Protein AF-M3XI77-F1 (afdb_monomer_lite)

Structure (mmCIF, N/CA/C/O backbone):
data_AF-M3XI77-F1
#
_entry.id   AF-M3XI77-F1
#
loop_
_atom_site.group_PDB
_atom_site.id
_atom_site.type_symbol
_atom_site.label_atom_id
_atom_site.label_alt_id
_atom_site.label_comp_id
_atom_site.label_asym_id
_atom_site.label_entity_id
_atom_site.label_seq_id
_atom_site.pdbx_PDB_ins_code
_atom_site.Cartn_x
_atom_site.Cartn_y
_atom_site.Cartn_z
_atom_site.occupancy
_atom_site.B_iso_or_equiv
_atom_site.auth_seq_id
_atom_site.auth_comp_id
_atom_site.auth_asym_id
_atom_site.auth_atom_id
_atom_site.pdbx_PDB_model_num
ATOM 1 N N . MET A 1 1 ? -46.066 -9.015 1.712 1.00 41.28 1 MET A N 1
ATOM 2 C CA . MET A 1 1 ? -44.706 -8.797 1.182 1.00 41.28 1 MET A CA 1
ATOM 3 C C . MET A 1 1 ? -43.825 -9.893 1.751 1.00 41.28 1 MET A C 1
ATOM 5 O O . MET A 1 1 ? -43.452 -9.811 2.909 1.00 41.28 1 MET A O 1
ATOM 9 N N . THR A 1 2 ? -43.613 -10.977 1.006 1.00 50.38 2 THR A N 1
ATOM 10 C CA . THR A 1 2 ? -42.720 -12.069 1.417 1.00 50.38 2 THR A CA 1
ATOM 11 C C . THR A 1 2 ? -41.309 -11.687 0.997 1.00 50.38 2 THR A C 1
ATOM 13 O O . THR A 1 2 ? -40.932 -11.864 -0.160 1.00 50.38 2 THR A O 1
ATOM 16 N N . THR A 1 3 ? -40.570 -11.059 1.907 1.00 63.22 3 THR A N 1
ATOM 17 C CA . THR A 1 3 ? -39.151 -10.760 1.719 1.00 63.22 3 THR A CA 1
ATOM 18 C C . THR A 1 3 ? -38.401 -12.083 1.648 1.00 63.22 3 THR A C 1
ATOM 20 O O . THR A 1 3 ? -38.428 -12.870 2.591 1.00 63.22 3 THR A O 1
ATOM 23 N N . HIS A 1 4 ? -37.810 -12.367 0.491 1.00 68.75 4 HIS A N 1
ATOM 24 C CA . HIS A 1 4 ? -37.021 -13.568 0.263 1.00 68.75 4 HIS A CA 1
ATOM 25 C C . HIS A 1 4 ? -35.747 -13.471 1.112 1.00 68.75 4 HIS A C 1
ATOM 27 O O . HIS A 1 4 ? -34.824 -12.749 0.748 1.00 68.75 4 HIS A O 1
ATOM 33 N N . VAL A 1 5 ? -35.727 -14.141 2.264 1.00 76.69 5 VAL A N 1
ATOM 34 C CA . VAL A 1 5 ? -34.540 -14.212 3.125 1.00 76.69 5 VAL A CA 1
ATOM 35 C C . VAL A 1 5 ? -33.517 -15.104 2.428 1.00 76.69 5 VAL A C 1
ATOM 37 O O . VAL A 1 5 ? -33.839 -16.221 2.015 1.00 76.69 5 VAL A O 1
ATOM 40 N N . THR A 1 6 ? -32.311 -14.584 2.212 1.00 87.69 6 THR A N 1
ATOM 41 C CA . THR A 1 6 ? -31.211 -15.351 1.621 1.00 87.69 6 THR A CA 1
ATOM 42 C C . THR A 1 6 ? -30.589 -16.254 2.682 1.00 87.69 6 THR A C 1
ATOM 44 O O . THR A 1 6 ? -30.674 -15.982 3.878 1.00 87.69 6 THR A O 1
ATOM 47 N N . LEU A 1 7 ? -29.961 -17.350 2.251 1.00 89.50 7 LEU A N 1
ATOM 48 C CA . LEU A 1 7 ? -29.269 -18.254 3.172 1.00 89.50 7 LEU A CA 1
ATOM 49 C C . LEU A 1 7 ? -28.178 -17.516 3.967 1.00 89.50 7 LEU A C 1
ATOM 51 O O . LEU A 1 7 ? -28.065 -17.728 5.167 1.00 89.50 7 LEU A O 1
ATOM 55 N N . GLU A 1 8 ? -27.450 -16.606 3.316 1.00 90.25 8 GLU A N 1
ATOM 56 C CA . GLU A 1 8 ? -26.428 -15.761 3.947 1.00 90.25 8 GLU A CA 1
ATOM 57 C C . GLU A 1 8 ? -26.987 -14.908 5.092 1.00 90.25 8 GLU A C 1
ATOM 59 O O . GLU A 1 8 ? -26.372 -14.810 6.146 1.00 90.25 8 GLU A O 1
ATOM 64 N N . ASP A 1 9 ? -28.175 -14.326 4.906 1.00 91.00 9 ASP A N 1
ATOM 65 C CA . ASP A 1 9 ? -28.831 -13.485 5.915 1.00 91.00 9 ASP A CA 1
ATOM 66 C C . ASP A 1 9 ? -29.301 -14.328 7.112 1.00 91.00 9 ASP A C 1
ATOM 68 O O . ASP A 1 9 ? -29.172 -13.939 8.271 1.00 91.00 9 ASP A O 1
ATOM 72 N N . ALA A 1 10 ? -29.779 -15.549 6.850 1.00 90.75 10 ALA A N 1
ATOM 73 C CA . ALA A 1 10 ? -30.128 -16.493 7.907 1.00 90.75 10 ALA A CA 1
ATOM 74 C C . ALA A 1 10 ? -28.901 -16.965 8.708 1.00 90.75 10 ALA A C 1
ATOM 76 O O . ALA A 1 10 ? -28.998 -17.087 9.927 1.00 90.75 10 ALA A O 1
ATOM 77 N N . LEU A 1 11 ? -27.764 -17.209 8.049 1.00 92.44 11 LEU A N 1
ATOM 78 C CA . LEU A 1 11 ? -26.513 -17.602 8.707 1.00 92.44 11 LEU A CA 1
ATOM 79 C C . LEU A 1 11 ? -25.908 -16.440 9.506 1.00 92.44 11 LEU A C 1
ATOM 81 O O . LEU A 1 11 ? -25.598 -16.619 10.678 1.00 92.44 11 LEU A O 1
ATOM 85 N N . SER A 1 12 ? -25.872 -15.231 8.938 1.00 90.44 12 SER A N 1
ATOM 86 C CA . SER A 1 12 ? -25.379 -14.033 9.632 1.00 90.44 12 SER A CA 1
ATOM 87 C C . SER A 1 12 ? -26.169 -13.725 10.908 1.00 90.44 12 SER A C 1
ATOM 89 O O . SER A 1 12 ? -25.588 -13.307 11.908 1.00 90.44 12 SER A O 1
ATOM 91 N N . ASN A 1 13 ? -27.483 -13.971 10.909 1.00 89.31 13 ASN A N 1
ATOM 92 C CA . ASN A 1 13 ? -28.307 -13.825 12.109 1.00 89.31 13 ASN A CA 1
ATOM 93 C C . ASN A 1 13 ? -27.957 -14.843 13.207 1.00 89.31 13 ASN A C 1
ATOM 95 O O . ASN A 1 13 ? -28.144 -14.544 14.383 1.00 89.31 13 ASN A O 1
ATOM 99 N N . VAL A 1 14 ? -27.479 -16.037 12.845 1.00 91.31 14 VAL A N 1
ATOM 100 C CA . VAL A 1 14 ? -27.014 -17.046 13.809 1.00 91.31 14 VAL A CA 1
ATOM 101 C C . VAL A 1 14 ? -25.647 -16.659 14.366 1.00 91.31 14 VAL A C 1
ATOM 103 O O . VAL A 1 14 ? -25.467 -16.721 15.580 1.00 91.31 14 VAL A O 1
ATOM 106 N N . ASP A 1 15 ? -24.735 -16.183 13.518 1.00 89.56 15 ASP A N 1
ATOM 107 C CA . ASP A 1 15 ? -23.406 -15.722 13.940 1.00 89.56 15 ASP A CA 1
ATOM 108 C C . ASP A 1 15 ? -23.511 -14.553 14.938 1.00 89.56 15 ASP A C 1
ATOM 110 O O . ASP A 1 15 ? -22.811 -14.507 15.948 1.00 89.56 15 ASP A O 1
ATOM 114 N N . LEU A 1 16 ? -24.479 -13.652 14.736 1.00 88.88 16 LEU A N 1
ATOM 115 C CA . LEU A 1 16 ? -24.741 -12.536 15.651 1.00 88.88 16 LEU A CA 1
ATOM 116 C C . LEU A 1 16 ? -25.151 -12.992 17.066 1.00 88.88 16 LEU A C 1
ATOM 118 O O . LEU A 1 16 ? -24.924 -12.278 18.042 1.00 88.88 16 LEU A O 1
ATOM 122 N N . LEU A 1 17 ? -25.770 -14.171 17.193 1.00 88.25 17 LEU A N 1
ATOM 123 C CA . LEU A 1 17 ? -26.147 -14.733 18.493 1.00 88.25 17 LEU A CA 1
ATOM 124 C C . LEU A 1 17 ? -24.949 -15.340 19.233 1.00 88.25 17 LEU A C 1
ATOM 126 O O . LEU A 1 17 ? -24.986 -15.404 20.461 1.00 88.25 17 LEU A O 1
ATOM 130 N N . GLU A 1 18 ? -23.903 -15.765 18.520 1.00 85.75 18 GLU A N 1
ATOM 131 C CA . GLU A 1 18 ? -22.652 -16.247 19.121 1.00 85.75 18 GLU A CA 1
ATOM 132 C C . GLU A 1 18 ? -21.848 -15.099 19.748 1.00 85.75 18 GLU A C 1
ATOM 134 O O . GLU A 1 18 ? -21.254 -15.262 20.812 1.00 85.75 18 GLU A O 1
ATOM 139 N N . GLU A 1 19 ? -21.889 -13.912 19.140 1.00 82.81 19 GLU A N 1
ATOM 140 C CA . GLU A 1 19 ? -21.203 -12.717 19.644 1.00 82.81 19 GLU A CA 1
ATOM 141 C C . GLU A 1 19 ? -21.915 -12.047 20.831 1.00 82.81 19 GLU A C 1
ATOM 143 O O . GLU A 1 19 ? -21.385 -11.097 21.418 1.00 82.81 19 GLU A O 1
ATOM 148 N N . LEU A 1 20 ? -23.114 -12.510 21.207 1.00 82.88 20 LEU A N 1
ATOM 149 C CA . LEU A 1 20 ? -23.884 -11.880 22.270 1.00 82.88 20 LEU A CA 1
ATOM 150 C C . LEU A 1 20 ? -23.214 -12.134 23.634 1.00 82.88 20 LEU A C 1
ATOM 152 O O . LEU A 1 20 ? -23.143 -13.284 24.079 1.00 82.88 20 LEU A O 1
ATOM 156 N N . PRO A 1 21 ? -22.770 -11.086 24.355 1.00 77.94 21 PRO A N 1
ATOM 157 C CA . PRO A 1 21 ? -22.182 -11.264 25.673 1.00 77.94 21 PRO A CA 1
ATOM 158 C C . PRO A 1 21 ? -23.252 -11.793 26.631 1.00 77.94 21 PRO A C 1
ATOM 160 O O . PRO A 1 21 ? -24.209 -11.094 26.974 1.00 77.94 21 PRO A O 1
ATOM 163 N N . LEU A 1 22 ? -23.102 -13.047 27.055 1.00 79.94 22 LEU A N 1
ATOM 164 C CA . LEU A 1 22 ? -23.981 -13.638 28.055 1.00 79.94 22 LEU A CA 1
ATOM 165 C C . LEU A 1 22 ? -23.648 -13.048 29.433 1.00 79.94 22 LEU A C 1
ATOM 167 O O . LEU A 1 22 ? -22.467 -12.953 29.779 1.00 79.94 22 LEU A O 1
ATOM 171 N N . PRO A 1 23 ? -24.657 -12.677 30.241 1.00 74.44 23 PRO A N 1
ATOM 172 C CA . PRO A 1 23 ? -24.421 -12.307 31.627 1.00 74.44 23 PRO A CA 1
ATOM 173 C C . PRO A 1 23 ? -23.835 -13.520 32.352 1.00 74.44 23 PRO A C 1
ATOM 175 O O . PRO A 1 23 ? -24.442 -14.595 32.375 1.00 74.44 23 PRO A O 1
ATOM 178 N N . ASP A 1 24 ? -22.634 -13.368 32.904 1.00 71.69 24 ASP A N 1
ATOM 179 C CA . ASP A 1 24 ? -22.050 -14.416 33.724 1.00 71.69 24 ASP A CA 1
ATOM 180 C C . ASP A 1 24 ? -22.824 -14.556 35.046 1.00 71.69 24 ASP A C 1
ATOM 182 O O . ASP A 1 24 ? -23.554 -13.666 35.484 1.00 71.69 24 ASP A O 1
ATO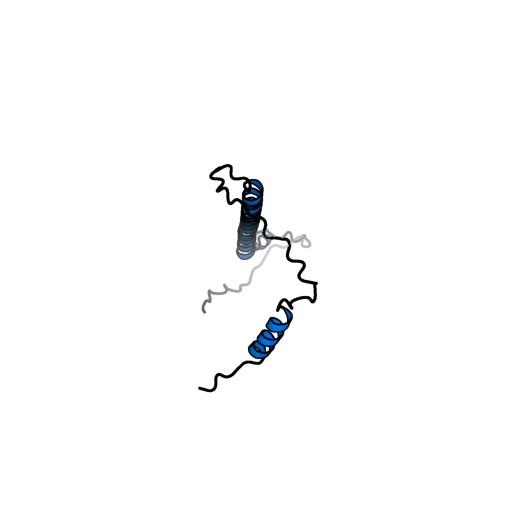M 186 N N . GLN A 1 25 ? -22.712 -15.721 35.683 1.00 68.00 25 GLN A N 1
ATOM 187 C CA . GLN A 1 25 ? -23.274 -15.936 37.017 1.00 68.00 25 GLN A CA 1
ATOM 188 C C . GLN A 1 25 ? -22.324 -15.429 38.111 1.00 68.00 25 GLN A C 1
ATOM 190 O O . GLN A 1 25 ? -22.256 -16.034 39.186 1.00 68.00 25 GLN A O 1
ATOM 195 N N . GLN A 1 26 ? -21.544 -14.367 37.863 1.00 69.88 26 GLN A N 1
ATOM 196 C CA . GLN A 1 26 ? -20.753 -13.794 38.942 1.00 69.88 26 GLN A CA 1
ATOM 197 C C . GLN A 1 26 ? -21.705 -13.249 40.011 1.00 69.88 26 GLN A C 1
ATOM 199 O O . GLN A 1 26 ? -22.701 -12.595 39.695 1.00 69.88 26 GLN A O 1
ATOM 204 N N . PRO A 1 27 ? -21.436 -13.518 41.298 1.00 67.19 27 PRO A N 1
ATOM 205 C CA . PRO A 1 27 ? -22.162 -12.868 42.370 1.00 67.19 27 PRO A CA 1
ATOM 206 C C . PRO A 1 27 ? -22.032 -11.356 42.183 1.00 67.19 27 PRO A C 1
ATOM 208 O O . PRO A 1 27 ? -20.916 -10.835 42.171 1.00 67.19 27 PRO A O 1
ATOM 211 N N . CYS A 1 28 ? -23.158 -10.655 42.045 1.00 62.41 28 CYS A N 1
ATOM 212 C CA . CYS A 1 28 ? -23.194 -9.198 42.037 1.00 62.41 28 CYS A CA 1
ATOM 213 C C . CYS A 1 28 ? -22.768 -8.684 43.423 1.00 62.41 28 CYS A C 1
ATOM 215 O O . CYS A 1 28 ? -23.606 -8.388 44.273 1.00 62.41 28 CYS A O 1
ATOM 217 N N . ILE A 1 29 ? -21.464 -8.625 43.694 1.00 70.06 29 ILE A N 1
ATOM 218 C CA . ILE A 1 29 ? -20.917 -7.911 44.846 1.00 70.06 29 ILE A CA 1
ATOM 219 C C . ILE A 1 29 ? -20.933 -6.438 44.446 1.00 70.06 29 ILE A C 1
ATOM 221 O O . ILE A 1 29 ? -19.930 -5.903 43.981 1.00 70.06 29 ILE A O 1
ATOM 225 N N . GLU A 1 30 ? -22.095 -5.792 44.546 1.00 68.62 30 GLU A N 1
ATOM 226 C CA . GLU A 1 30 ? -22.151 -4.340 44.411 1.00 68.62 30 GLU A CA 1
ATOM 227 C C . GLU A 1 30 ? -21.375 -3.720 45.586 1.00 68.62 30 GLU A C 1
ATOM 229 O O . GLU A 1 30 ? -21.731 -3.945 46.750 1.00 68.62 30 GLU A O 1
ATOM 234 N N . PRO A 1 31 ? -20.291 -2.964 45.331 1.00 67.44 31 PRO A N 1
ATOM 235 C CA . PRO A 1 31 ? -19.666 -2.171 46.374 1.00 67.44 31 PRO A CA 1
ATOM 236 C C . PRO A 1 31 ? -20.660 -1.099 46.853 1.00 67.44 31 PRO A C 1
ATOM 238 O O . PRO A 1 31 ? -21.493 -0.636 46.069 1.00 67.44 31 PRO A O 1
ATOM 241 N N . PRO A 1 32 ? -20.587 -0.664 48.124 1.00 75.69 32 PRO A N 1
ATOM 242 C CA . PRO A 1 32 ? -21.382 0.467 48.587 1.00 75.69 32 PRO A CA 1
ATOM 243 C C . PRO A 1 32 ? -21.160 1.676 47.664 1.00 75.69 32 PRO A C 1
ATOM 245 O O . PRO A 1 32 ? -20.031 1.877 47.204 1.00 75.69 32 PRO A O 1
ATOM 248 N N . PRO A 1 33 ? -22.207 2.475 47.386 1.00 70.25 33 PRO A N 1
ATOM 249 C CA . PRO A 1 33 ? -22.133 3.568 46.426 1.00 70.25 33 PRO A CA 1
ATOM 250 C C . PRO A 1 33 ? -21.036 4.546 46.846 1.00 70.25 33 PRO A C 1
ATOM 252 O O . PRO A 1 33 ? -21.167 5.274 47.832 1.00 70.25 33 PRO A O 1
ATOM 255 N N . SER A 1 34 ? -19.929 4.542 46.109 1.00 73.56 34 SER A N 1
ATOM 256 C CA . SER A 1 34 ? -18.863 5.517 46.259 1.00 73.56 34 SER A CA 1
ATOM 257 C C . SER A 1 34 ? -19.214 6.737 45.415 1.00 73.56 34 SER A C 1
ATOM 259 O O . SER A 1 34 ? -19.591 6.637 44.246 1.00 73.56 34 SER A O 1
ATOM 261 N N . SER A 1 35 ? -19.141 7.923 46.014 1.00 78.94 35 SER A N 1
ATOM 262 C CA . SER A 1 35 ? -19.350 9.162 45.274 1.00 78.94 35 SER A CA 1
ATOM 263 C C . SER A 1 35 ? -18.180 9.371 44.313 1.00 78.94 35 SER A C 1
ATOM 265 O O . SER A 1 35 ? -17.071 9.695 44.742 1.00 78.94 35 SER A O 1
ATOM 267 N N . ILE A 1 36 ? -18.423 9.204 43.016 1.00 76.69 36 ILE A N 1
ATOM 268 C CA . ILE A 1 36 ? -17.470 9.587 41.975 1.00 76.69 36 ILE A CA 1
ATOM 269 C C . ILE A 1 36 ? -17.531 11.111 41.859 1.00 76.69 36 ILE A C 1
ATOM 271 O O . ILE A 1 36 ? -18.512 11.673 41.374 1.00 76.69 36 ILE A O 1
ATOM 275 N N . MET A 1 37 ? -16.497 11.799 42.344 1.00 80.50 37 MET A N 1
ATOM 276 C CA . MET A 1 37 ? -16.356 13.231 42.099 1.00 80.50 37 MET A CA 1
ATOM 277 C C . MET A 1 37 ? -15.922 13.435 40.648 1.00 80.50 37 MET A C 1
ATOM 279 O O . MET A 1 37 ? -14.796 13.113 40.280 1.00 80.50 37 MET A O 1
ATOM 283 N N . TYR A 1 38 ? -16.823 13.960 39.820 1.00 67.00 38 TYR A N 1
ATOM 284 C CA . TYR A 1 38 ? -16.514 14.301 38.437 1.00 67.00 38 TYR A CA 1
ATOM 285 C C . TYR A 1 38 ? -15.836 15.672 38.403 1.00 67.00 38 TYR A C 1
ATOM 287 O O . TYR A 1 38 ? -16.495 16.711 38.381 1.00 67.00 38 TYR A O 1
ATOM 295 N N . GLN A 1 39 ? -14.506 15.690 38.449 1.00 79.38 39 GLN A N 1
ATOM 296 C CA . GLN A 1 39 ? -13.751 16.907 38.183 1.00 79.38 39 GLN A CA 1
ATOM 297 C C . GLN A 1 39 ? -13.472 16.975 36.684 1.00 79.38 39 GLN A C 1
ATOM 299 O O . GLN A 1 39 ? -12.678 16.201 36.157 1.00 79.38 39 GLN A O 1
ATOM 304 N N . ALA A 1 40 ? -14.138 17.902 35.993 1.00 70.62 40 ALA A N 1
ATOM 305 C CA . ALA A 1 40 ? -13.805 18.205 34.610 1.00 70.62 40 ALA A CA 1
ATOM 306 C C . ALA A 1 40 ? -12.378 18.769 34.566 1.00 70.62 40 ALA A C 1
ATOM 308 O O . ALA A 1 40 ? -12.121 19.877 35.044 1.00 70.62 40 ALA A O 1
ATOM 309 N N . ASN A 1 41 ? -11.447 17.978 34.035 1.00 66.88 41 ASN A N 1
ATOM 310 C CA . ASN A 1 41 ? -10.109 18.447 33.733 1.00 66.88 41 ASN A CA 1
ATOM 311 C C . ASN A 1 41 ? -10.161 19.181 32.385 1.00 66.88 41 ASN A C 1
ATOM 313 O O . ASN A 1 41 ? -10.347 18.559 31.344 1.00 66.88 41 ASN A O 1
ATOM 317 N N . PHE A 1 42 ? -10.058 20.511 32.418 1.00 72.94 42 PHE A N 1
ATOM 318 C CA . PHE A 1 42 ? -9.952 21.353 31.220 1.00 72.94 42 PHE A CA 1
ATOM 319 C C . PHE A 1 42 ? -8.502 21.530 30.761 1.00 72.94 42 PHE A C 1
ATOM 321 O O . PHE A 1 42 ? -8.219 22.409 29.946 1.00 72.94 42 PHE A O 1
ATOM 328 N N . ASP A 1 43 ? -7.576 20.745 31.309 1.00 68.19 43 ASP A N 1
ATOM 329 C CA . ASP A 1 43 ? -6.201 20.749 30.854 1.00 68.19 43 ASP A CA 1
ATOM 330 C C . ASP A 1 43 ? -6.155 20.315 29.384 1.00 68.19 43 ASP A C 1
ATOM 332 O O . ASP A 1 43 ? -6.544 19.212 29.007 1.00 68.19 43 ASP A O 1
ATOM 336 N N . THR A 1 44 ? -5.716 21.236 28.531 1.00 65.62 44 THR A N 1
ATOM 337 C CA . THR A 1 44 ? -5.492 21.005 27.102 1.00 65.62 44 THR A CA 1
ATOM 338 C C . THR A 1 44 ? -4.148 20.327 26.846 1.00 65.62 44 THR A C 1
ATOM 340 O O . THR A 1 44 ? -3.701 20.267 25.698 1.00 65.62 44 THR A O 1
ATOM 343 N N . ASN A 1 45 ? -3.461 19.860 27.894 1.00 65.19 45 ASN A N 1
ATOM 344 C CA . ASN A 1 45 ? -2.329 18.964 27.760 1.00 65.19 45 ASN A CA 1
ATOM 345 C C . ASN A 1 45 ? -2.819 17.687 27.072 1.00 65.19 45 ASN A C 1
ATOM 347 O O . ASN A 1 45 ? -3.462 16.836 27.670 1.00 65.19 45 ASN A O 1
ATOM 351 N N . PHE A 1 46 ? -2.597 17.617 25.765 1.00 65.25 46 PHE A N 1
ATOM 352 C CA . PHE A 1 46 ? -2.998 16.536 24.878 1.00 65.25 46 PHE A CA 1
ATOM 353 C C . PHE A 1 46 ? -2.257 15.245 25.285 1.00 65.25 46 PHE A C 1
ATOM 355 O O . PHE A 1 46 ? -1.267 14.880 24.657 1.00 65.25 46 PHE A O 1
ATOM 362 N N . GLU A 1 47 ? -2.670 14.590 26.377 1.00 69.38 47 GLU A N 1
ATOM 363 C CA . GLU A 1 47 ? -1.963 13.444 26.980 1.00 69.38 47 GLU A CA 1
ATOM 364 C C . GLU A 1 47 ? -1.864 12.257 26.008 1.00 69.38 47 GLU A C 1
ATOM 366 O O . GLU A 1 47 ? -0.849 11.560 25.958 1.00 69.38 47 GLU A O 1
ATOM 371 N N . ASP A 1 48 ? -2.844 12.133 25.111 1.00 66.88 48 ASP A N 1
ATOM 372 C CA . ASP A 1 48 ? -2.871 11.150 24.026 1.00 66.88 48 ASP A CA 1
ATOM 373 C C . ASP A 1 48 ? -2.036 11.552 22.798 1.00 66.88 48 ASP A C 1
ATOM 375 O O . ASP A 1 48 ? -2.117 10.913 21.744 1.00 66.88 48 ASP A O 1
ATOM 379 N N . ARG A 1 49 ? -1.176 12.580 22.904 1.00 69.25 49 ARG A N 1
ATOM 380 C CA . ARG A 1 49 ? -0.262 13.004 21.827 1.00 69.25 49 ARG A CA 1
ATOM 381 C C . ARG A 1 49 ? 0.502 11.834 21.240 1.00 69.25 49 ARG A C 1
ATOM 383 O O . ARG A 1 49 ? 0.642 11.757 20.026 1.00 69.25 49 ARG A O 1
ATOM 390 N N . ASN A 1 50 ? 1.002 10.941 22.084 1.00 67.94 50 ASN A N 1
ATOM 391 C 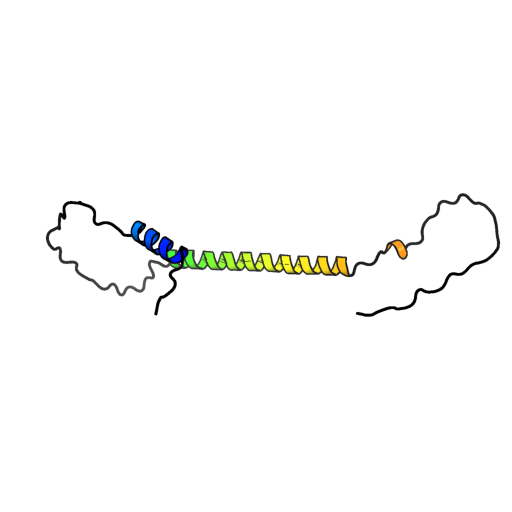CA . ASN A 1 50 ? 1.798 9.813 21.620 1.00 67.94 50 ASN A CA 1
ATOM 392 C C . ASN A 1 50 ? 0.947 8.829 20.811 1.00 67.94 50 ASN A C 1
ATOM 394 O O . ASN A 1 50 ? 1.368 8.435 19.730 1.00 67.94 50 ASN A O 1
ATOM 398 N N . ALA A 1 51 ? -0.274 8.513 21.255 1.00 70.69 51 ALA A N 1
ATOM 399 C CA . ALA A 1 51 ? -1.196 7.662 20.503 1.00 70.69 51 ALA A CA 1
ATOM 400 C C . ALA A 1 51 ? -1.609 8.303 19.167 1.00 70.69 51 ALA A C 1
ATOM 402 O O . ALA A 1 51 ? -1.603 7.634 18.131 1.00 70.69 51 ALA A O 1
ATOM 403 N N . PHE A 1 52 ? -1.883 9.611 19.164 1.00 70.88 52 PHE A N 1
ATOM 404 C CA . PHE A 1 52 ? -2.199 10.368 17.953 1.00 70.88 52 PHE A CA 1
ATOM 405 C C . PHE A 1 52 ? -1.021 10.409 16.970 1.00 70.88 52 PHE A C 1
ATOM 407 O O . PHE A 1 52 ? -1.191 10.124 15.786 1.00 70.88 52 PHE A O 1
ATOM 414 N N . VAL A 1 53 ? 0.189 10.702 17.453 1.00 68.75 53 VAL A N 1
ATOM 415 C CA . VAL A 1 53 ? 1.411 10.727 16.637 1.00 68.75 53 VAL A CA 1
ATOM 416 C C . VAL A 1 53 ? 1.715 9.339 16.082 1.00 68.75 53 VAL A C 1
ATOM 418 O O . VAL A 1 53 ? 2.020 9.232 14.902 1.00 68.75 53 VAL A O 1
ATOM 421 N N . THR A 1 54 ? 1.575 8.270 16.870 1.00 73.25 54 THR A N 1
ATOM 422 C CA . THR A 1 54 ? 1.759 6.892 16.388 1.00 73.25 54 THR A CA 1
ATOM 423 C C . THR A 1 54 ? 0.699 6.492 15.357 1.00 73.25 54 THR A C 1
ATOM 425 O O . THR A 1 54 ? 1.026 5.835 14.369 1.00 73.25 54 THR A O 1
ATOM 428 N N . GLY A 1 55 ? -0.560 6.898 15.548 1.00 71.75 55 GLY A N 1
ATOM 429 C CA . GLY A 1 55 ? -1.645 6.634 14.602 1.00 71.75 55 GLY A CA 1
ATOM 430 C C . GLY A 1 55 ? -1.440 7.342 13.262 1.00 71.75 55 GLY A C 1
ATOM 431 O O . GLY A 1 55 ? -1.508 6.707 12.213 1.00 71.75 55 GLY A O 1
ATOM 432 N N . ILE A 1 56 ? -1.115 8.636 13.292 1.00 75.31 56 ILE A N 1
ATOM 433 C CA . ILE A 1 56 ? -0.828 9.437 12.094 1.00 75.31 56 ILE A CA 1
ATOM 434 C C . ILE A 1 56 ? 0.468 8.975 11.413 1.00 75.31 56 ILE A C 1
ATOM 436 O O . ILE A 1 56 ? 0.505 8.872 10.188 1.00 75.31 56 ILE A O 1
ATOM 440 N N . ALA A 1 57 ? 1.510 8.637 12.180 1.00 71.12 57 ALA A N 1
ATOM 441 C CA . ALA A 1 57 ? 2.783 8.163 11.637 1.00 71.12 57 ALA A CA 1
ATOM 442 C C . ALA A 1 57 ? 2.618 6.902 10.780 1.00 71.12 57 ALA A C 1
ATOM 444 O O . ALA A 1 57 ? 3.223 6.829 9.715 1.00 71.12 57 ALA A O 1
ATOM 445 N N . ARG A 1 58 ? 1.750 5.957 11.176 1.00 78.38 58 ARG A N 1
ATOM 446 C CA . ARG A 1 58 ? 1.468 4.761 10.362 1.00 78.38 58 ARG A CA 1
ATOM 447 C C . ARG A 1 58 ? 0.894 5.104 8.991 1.00 78.38 58 ARG A C 1
ATOM 449 O O . ARG A 1 58 ? 1.344 4.550 7.994 1.00 78.38 58 ARG A O 1
ATOM 456 N N . TYR A 1 59 ? -0.079 6.010 8.927 1.00 77.31 59 TYR A N 1
ATOM 457 C CA . TYR A 1 59 ? -0.684 6.397 7.649 1.00 77.31 59 TYR A CA 1
ATOM 458 C C . TYR A 1 59 ? 0.282 7.192 6.771 1.00 77.31 59 TYR A C 1
ATOM 460 O O . TYR A 1 59 ? 0.282 7.025 5.554 1.00 77.31 59 TYR A O 1
ATOM 468 N N . ILE A 1 60 ? 1.131 8.025 7.377 1.00 78.44 60 ILE A N 1
ATOM 469 C CA . ILE A 1 60 ? 2.173 8.756 6.651 1.00 78.44 60 ILE A CA 1
ATOM 470 C C . ILE A 1 60 ? 3.201 7.781 6.072 1.00 78.44 60 ILE A C 1
ATOM 472 O O . ILE A 1 60 ? 3.512 7.872 4.890 1.00 78.44 60 ILE A O 1
ATOM 476 N N . GLU A 1 61 ? 3.679 6.820 6.863 1.00 80.62 61 GLU A N 1
ATOM 477 C CA . GLU A 1 61 ? 4.620 5.798 6.398 1.00 80.62 61 GLU A CA 1
ATOM 478 C C . GLU A 1 61 ? 4.018 4.959 5.262 1.00 80.62 61 GLU A C 1
ATOM 480 O O . GLU A 1 61 ? 4.659 4.762 4.229 1.00 80.62 61 GLU A O 1
ATOM 485 N N . GLN A 1 62 ? 2.752 4.549 5.391 1.00 81.75 62 GLN A N 1
ATOM 486 C CA . GLN A 1 62 ? 2.027 3.861 4.321 1.00 81.75 62 GLN A CA 1
ATOM 487 C C . GLN A 1 62 ? 1.918 4.709 3.049 1.00 81.75 62 GLN A C 1
ATOM 489 O O . GLN A 1 62 ? 2.143 4.192 1.956 1.00 81.75 62 GLN A O 1
ATOM 494 N N . ALA A 1 63 ? 1.617 6.005 3.168 1.00 81.88 63 ALA A N 1
ATOM 495 C CA . ALA A 1 63 ? 1.555 6.910 2.024 1.00 81.8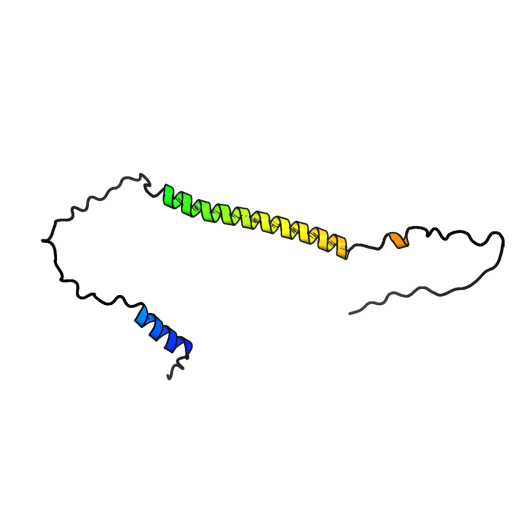8 63 ALA A CA 1
ATOM 496 C C . ALA A 1 63 ? 2.929 7.085 1.355 1.00 81.88 63 ALA A C 1
ATOM 498 O O . ALA A 1 63 ? 3.012 7.110 0.127 1.00 81.88 63 ALA A O 1
ATOM 499 N N . T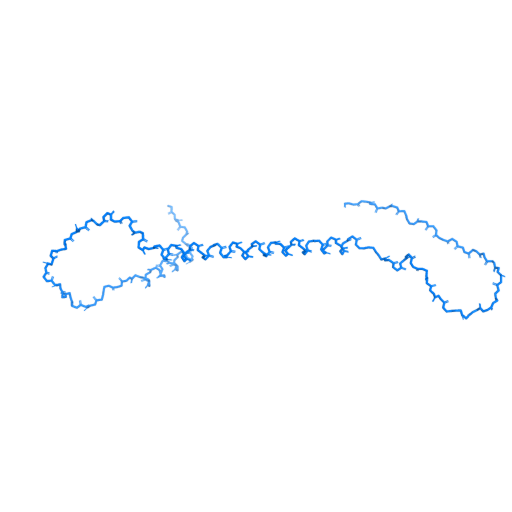HR A 1 64 ? 4.013 7.151 2.135 1.00 87.81 64 THR A N 1
ATOM 500 C CA . THR A 1 64 ? 5.384 7.214 1.609 1.00 87.81 64 THR A CA 1
ATOM 501 C C . THR A 1 64 ? 5.756 5.939 0.851 1.00 87.81 64 THR A C 1
ATOM 503 O O . THR A 1 64 ? 6.261 6.024 -0.268 1.00 87.81 64 THR A O 1
ATOM 506 N N . VAL A 1 65 ? 5.456 4.760 1.405 1.00 90.88 65 VAL A N 1
ATOM 507 C CA . VAL A 1 65 ? 5.696 3.474 0.727 1.00 90.88 65 VAL A CA 1
ATOM 508 C C . VAL A 1 65 ? 4.859 3.364 -0.550 1.00 90.88 65 VAL A C 1
ATOM 510 O O . VAL A 1 65 ? 5.385 2.986 -1.594 1.00 90.88 65 VAL A O 1
ATOM 513 N N . HIS A 1 66 ? 3.582 3.752 -0.501 1.00 92.00 66 HIS A N 1
ATOM 514 C CA . HIS A 1 66 ? 2.705 3.757 -1.674 1.00 92.00 66 HIS A CA 1
ATOM 515 C C . HIS A 1 66 ? 3.216 4.705 -2.772 1.00 92.00 66 HIS A C 1
ATOM 517 O O . HIS A 1 66 ? 3.205 4.351 -3.949 1.00 92.00 66 HIS A O 1
ATOM 523 N N . SER A 1 67 ? 3.714 5.890 -2.401 1.00 91.81 67 SER A N 1
ATOM 524 C CA . SER A 1 67 ? 4.345 6.820 -3.347 1.00 91.81 67 SER A CA 1
ATOM 525 C C . SER A 1 67 ? 5.571 6.196 -4.018 1.00 91.81 67 SER A C 1
ATOM 527 O O . SER A 1 67 ? 5.687 6.247 -5.237 1.00 91.81 67 SER A O 1
ATOM 529 N N . SER A 1 68 ? 6.443 5.544 -3.244 1.00 91.75 68 SER A N 1
ATOM 530 C CA . SER A 1 68 ? 7.631 4.868 -3.782 1.00 91.75 68 SER A CA 1
ATOM 531 C C . SER A 1 68 ? 7.276 3.717 -4.733 1.00 91.75 68 SER A C 1
ATOM 533 O O . SER A 1 68 ? 7.935 3.524 -5.752 1.00 91.75 68 SER A O 1
ATOM 535 N N . MET A 1 69 ? 6.208 2.968 -4.448 1.00 93.25 69 MET A N 1
ATOM 536 C CA . MET A 1 69 ? 5.729 1.914 -5.349 1.00 93.25 69 MET A CA 1
ATOM 537 C C . MET A 1 69 ? 5.204 2.469 -6.675 1.00 93.25 69 MET A C 1
ATOM 539 O O . MET A 1 69 ? 5.441 1.867 -7.721 1.00 93.25 69 MET A O 1
ATOM 543 N N . ASN A 1 70 ? 4.536 3.624 -6.651 1.00 93.69 70 ASN A N 1
ATOM 544 C CA . ASN A 1 70 ? 4.064 4.278 -7.869 1.00 93.69 70 ASN A CA 1
ATOM 545 C C . ASN A 1 70 ? 5.214 4.753 -8.765 1.00 93.69 70 ASN A C 1
ATOM 547 O O . ASN A 1 70 ? 5.118 4.620 -9.981 1.00 93.69 70 ASN A O 1
ATOM 551 N N . GLU A 1 71 ? 6.313 5.243 -8.189 1.00 94.75 71 GLU A N 1
ATOM 552 C CA . GLU A 1 71 ? 7.507 5.617 -8.962 1.00 94.75 71 GLU A CA 1
ATOM 553 C C . GLU A 1 71 ? 8.087 4.414 -9.727 1.00 94.75 71 GLU A C 1
ATOM 555 O O . GLU A 1 71 ? 8.422 4.534 -10.904 1.00 94.75 71 GLU A O 1
ATOM 560 N N . MET A 1 72 ? 8.119 3.224 -9.112 1.00 94.25 72 MET A N 1
ATOM 561 C CA . MET A 1 72 ? 8.567 1.996 -9.788 1.00 94.25 72 MET A CA 1
ATOM 562 C C . MET A 1 72 ? 7.633 1.554 -10.924 1.00 94.25 72 MET A C 1
ATOM 564 O O . MET A 1 72 ? 8.092 0.967 -11.905 1.00 94.25 72 MET A O 1
ATOM 568 N N . LEU A 1 73 ? 6.324 1.810 -10.811 1.00 95.31 73 LEU A N 1
ATOM 569 C CA . LEU A 1 73 ? 5.382 1.531 -11.900 1.00 95.31 73 LEU A CA 1
ATOM 570 C C . LEU A 1 73 ? 5.631 2.444 -13.103 1.00 95.31 73 LEU A C 1
ATOM 572 O O . LEU A 1 73 ? 5.561 1.972 -14.239 1.00 95.31 73 LEU A O 1
ATOM 576 N N . GLU A 1 74 ? 5.962 3.712 -12.856 1.00 94.94 74 GLU A N 1
ATOM 577 C CA . GLU A 1 74 ? 6.314 4.659 -13.915 1.00 94.94 74 GLU A CA 1
ATOM 578 C C . GLU A 1 74 ? 7.622 4.247 -14.611 1.00 94.94 74 GLU A C 1
ATOM 580 O O . GLU A 1 74 ? 7.664 4.149 -15.835 1.00 94.94 74 GLU A O 1
ATOM 585 N N . GLU A 1 75 ? 8.657 3.864 -13.853 1.00 95.25 75 GLU A N 1
ATOM 586 C CA . GLU A 1 75 ? 9.906 3.337 -14.430 1.00 95.25 75 GLU A CA 1
ATOM 587 C C . GLU A 1 75 ? 9.654 2.058 -15.257 1.00 95.25 75 GLU A C 1
ATOM 589 O O . GLU A 1 75 ? 10.161 1.887 -16.369 1.00 95.25 75 GLU A O 1
ATOM 594 N N . GLY A 1 76 ? 8.797 1.161 -14.759 1.00 96.00 76 GLY A N 1
ATOM 595 C CA . GLY A 1 76 ? 8.359 -0.029 -15.490 1.00 96.00 76 GLY A CA 1
ATOM 596 C C . GLY A 1 76 ? 7.667 0.302 -16.816 1.00 96.00 76 GLY A C 1
ATOM 597 O O . GLY A 1 76 ? 7.865 -0.402 -17.815 1.00 96.00 76 GLY A O 1
ATOM 598 N N . HIS A 1 77 ? 6.887 1.385 -16.852 1.00 95.44 77 HIS A N 1
ATOM 599 C CA . HIS A 1 77 ? 6.254 1.870 -18.072 1.00 95.44 77 HIS A CA 1
ATOM 600 C C . HIS A 1 77 ? 7.290 2.329 -19.104 1.00 95.44 77 HIS A C 1
ATOM 602 O O . HIS A 1 77 ? 7.184 1.959 -20.276 1.00 95.44 77 HIS A O 1
ATOM 608 N N . GLU A 1 78 ? 8.335 3.045 -18.685 1.00 95.19 78 GLU A N 1
ATOM 609 C CA . GLU A 1 78 ? 9.422 3.463 -19.578 1.00 95.19 78 GLU A CA 1
ATOM 610 C C . GLU A 1 78 ? 10.117 2.262 -20.238 1.00 95.19 78 GLU A C 1
ATOM 612 O O . GLU A 1 78 ? 10.302 2.239 -21.462 1.00 95.19 78 GLU A O 1
ATOM 617 N N . TYR A 1 79 ? 10.430 1.212 -19.470 1.00 95.69 79 TYR A N 1
ATOM 618 C CA . TYR A 1 79 ? 11.003 -0.016 -20.032 1.00 95.69 79 TYR A CA 1
ATOM 619 C C . TYR A 1 79 ? 10.041 -0.729 -20.989 1.00 95.69 79 TYR A C 1
ATOM 621 O O . TYR A 1 79 ? 10.469 -1.257 -22.021 1.00 95.69 79 TYR A O 1
ATOM 629 N N . ALA A 1 80 ? 8.740 -0.736 -20.690 1.00 94.38 80 ALA A N 1
ATOM 630 C CA . ALA A 1 80 ? 7.734 -1.310 -21.577 1.00 94.38 80 ALA A CA 1
ATOM 631 C C . ALA A 1 80 ? 7.662 -0.553 -22.914 1.00 94.38 80 ALA A C 1
ATOM 633 O O . ALA A 1 80 ? 7.660 -1.179 -23.978 1.00 94.38 80 ALA A O 1
ATOM 634 N N . VAL A 1 81 ? 7.681 0.784 -22.881 1.00 95.75 81 VAL A N 1
ATOM 635 C CA . VAL A 1 81 ? 7.739 1.632 -24.082 1.00 95.75 81 VAL A CA 1
ATOM 636 C C . VAL A 1 81 ? 9.031 1.386 -24.859 1.00 95.75 81 VAL A C 1
ATOM 638 O O . VAL A 1 81 ? 8.987 1.237 -26.085 1.00 95.75 81 VAL A O 1
ATOM 641 N N . MET A 1 82 ? 10.173 1.282 -24.172 1.00 94.56 82 MET A N 1
ATOM 642 C CA . MET A 1 82 ? 11.461 0.971 -24.795 1.00 94.56 82 MET A CA 1
ATOM 643 C C . MET A 1 82 ? 11.390 -0.349 -25.567 1.00 94.56 82 MET A C 1
ATOM 645 O O . MET A 1 82 ? 11.774 -0.392 -26.732 1.00 94.56 82 MET A O 1
ATOM 649 N N . LEU A 1 83 ? 10.870 -1.415 -24.953 1.00 93.44 83 LEU A N 1
ATOM 650 C CA . LEU A 1 83 ? 10.748 -2.725 -25.595 1.00 93.44 83 LEU A CA 1
ATOM 651 C C . LEU A 1 83 ? 9.738 -2.716 -26.747 1.00 93.44 83 LEU A C 1
ATOM 653 O O . LEU A 1 83 ? 10.011 -3.292 -27.800 1.00 93.44 83 LEU A O 1
ATOM 657 N N . TYR A 1 84 ? 8.600 -2.040 -26.583 1.00 93.75 84 TYR A N 1
ATOM 658 C CA . TYR A 1 84 ? 7.572 -1.937 -27.621 1.00 93.75 84 TYR A CA 1
ATOM 659 C C . TYR A 1 84 ? 8.074 -1.197 -28.867 1.00 93.75 84 TYR A C 1
ATOM 661 O O . TYR A 1 84 ? 7.806 -1.593 -30.003 1.00 93.75 84 TYR A O 1
ATOM 669 N N . THR A 1 85 ? 8.830 -0.120 -28.658 1.00 94.12 85 THR A N 1
ATOM 670 C CA . THR A 1 85 ? 9.391 0.693 -29.743 1.00 94.12 85 THR A CA 1
ATOM 671 C C . THR A 1 85 ? 10.737 0.175 -30.253 1.00 94.12 85 THR A C 1
ATOM 673 O O . THR A 1 85 ? 11.229 0.661 -31.276 1.00 94.12 85 THR A O 1
ATOM 676 N N . TRP A 1 86 ? 11.313 -0.849 -29.612 1.00 93.38 86 TRP A N 1
ATOM 677 C CA . TRP A 1 86 ? 12.599 -1.417 -29.999 1.00 93.38 86 TRP A CA 1
ATOM 678 C C . TRP A 1 86 ? 12.551 -2.016 -31.408 1.00 93.38 86 TRP A C 1
ATOM 680 O O . TRP A 1 86 ? 11.776 -2.922 -31.724 1.00 93.38 86 TRP A O 1
ATOM 690 N N . ARG A 1 87 ? 13.448 -1.551 -32.281 1.00 88.62 87 ARG A N 1
ATOM 691 C CA . ARG A 1 87 ? 13.657 -2.110 -33.623 1.00 88.62 87 ARG A CA 1
ATOM 692 C C . ARG A 1 87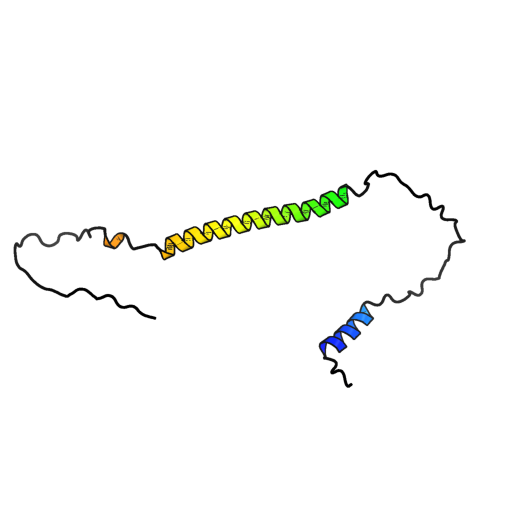 ? 15.018 -2.797 -33.677 1.00 88.62 87 ARG A C 1
ATOM 694 O O . ARG A 1 87 ? 16.006 -2.300 -33.154 1.00 88.62 87 ARG A O 1
ATOM 701 N N . SER A 1 88 ? 15.078 -3.956 -34.330 1.00 81.62 88 SER A N 1
ATOM 702 C CA . SER A 1 88 ? 16.307 -4.751 -34.447 1.00 81.62 88 SER A CA 1
ATOM 703 C C . SER A 1 88 ? 17.441 -3.971 -35.136 1.00 81.62 88 SER A C 1
ATOM 705 O O . SER A 1 88 ? 17.398 -3.735 -36.345 1.00 81.62 88 SER A O 1
ATOM 707 N N . CYS A 1 89 ? 18.491 -3.638 -34.378 1.00 81.19 89 CYS A N 1
ATOM 708 C CA . CYS A 1 89 ? 19.691 -2.965 -34.888 1.00 81.19 89 CYS A CA 1
ATOM 709 C C . CYS A 1 89 ? 20.564 -3.875 -35.769 1.00 81.19 89 CYS A C 1
ATOM 711 O O . CYS A 1 89 ? 21.301 -3.385 -36.620 1.00 81.19 89 CYS A O 1
ATOM 713 N N . SER A 1 90 ? 20.460 -5.202 -35.631 1.00 80.50 90 SER A N 1
ATOM 714 C CA . SER A 1 90 ? 21.238 -6.154 -36.439 1.00 80.50 90 SER A CA 1
ATOM 715 C C . SER A 1 90 ? 20.892 -6.099 -37.929 1.00 80.50 90 SER A C 1
ATOM 717 O O . SER A 1 90 ? 21.711 -6.487 -38.755 1.00 80.50 90 SER A O 1
ATOM 719 N N . ARG A 1 91 ? 19.712 -5.578 -38.292 1.00 74.69 91 ARG A N 1
ATOM 720 C CA . ARG A 1 91 ? 19.331 -5.338 -39.695 1.00 74.69 91 ARG A CA 1
ATOM 721 C C . ARG A 1 91 ? 20.129 -4.203 -40.342 1.00 74.69 91 ARG A C 1
ATOM 723 O O . ARG A 1 91 ? 20.253 -4.194 -41.561 1.00 74.69 91 ARG A O 1
ATOM 730 N N . ALA A 1 92 ? 20.652 -3.265 -39.552 1.00 78.75 92 ALA A N 1
ATOM 731 C CA . ALA A 1 92 ? 21.465 -2.149 -40.035 1.00 78.75 92 ALA A CA 1
ATOM 732 C C . ALA A 1 92 ? 22.972 -2.466 -40.045 1.00 78.75 92 ALA A C 1
ATOM 734 O O . ALA A 1 92 ? 23.753 -1.717 -40.629 1.00 78.75 92 ALA A O 1
ATOM 735 N N . ILE A 1 93 ? 23.391 -3.568 -39.415 1.00 78.81 93 ILE A N 1
ATOM 736 C CA . ILE A 1 93 ? 24.802 -3.946 -39.303 1.00 78.81 93 ILE A CA 1
ATOM 737 C C . ILE A 1 93 ? 25.180 -4.857 -40.483 1.00 78.81 93 ILE A C 1
ATOM 739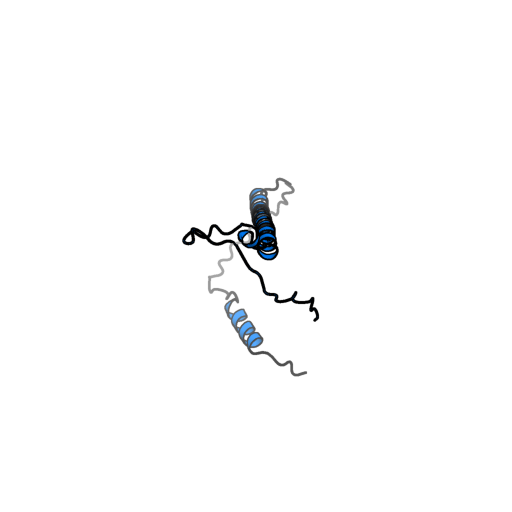 O O . ILE A 1 93 ? 24.544 -5.898 -40.678 1.00 78.81 93 ILE A O 1
ATOM 743 N N . PRO A 1 94 ? 26.217 -4.515 -41.275 1.00 73.69 94 PRO A N 1
ATOM 744 C CA . PRO A 1 94 ? 26.652 -5.352 -42.386 1.00 73.69 94 PRO A CA 1
ATOM 745 C C . PRO A 1 94 ? 27.193 -6.690 -41.870 1.00 73.69 94 PRO A C 1
ATOM 747 O O . PRO A 1 94 ? 28.060 -6.743 -40.998 1.00 73.69 94 PRO A O 1
ATOM 750 N N . GLN A 1 95 ? 26.676 -7.791 -42.417 1.00 81.06 95 GLN A N 1
ATOM 751 C CA . GLN A 1 95 ? 27.088 -9.131 -42.011 1.00 81.06 95 GLN A CA 1
ATOM 752 C C . GLN A 1 95 ? 28.504 -9.442 -42.501 1.00 81.06 95 GLN A C 1
ATOM 754 O O . GLN A 1 95 ? 28.791 -9.391 -43.698 1.00 81.06 95 GLN A O 1
ATOM 759 N N . VAL A 1 96 ? 29.380 -9.853 -41.583 1.00 74.81 96 VAL A N 1
ATOM 760 C CA . VAL A 1 96 ? 30.705 -10.377 -41.930 1.00 74.81 96 VAL A CA 1
ATOM 761 C C . VAL A 1 96 ? 30.551 -11.834 -42.369 1.00 74.81 96 VAL A C 1
ATOM 763 O O . VAL A 1 96 ? 30.663 -12.766 -41.573 1.00 74.81 96 VAL A O 1
ATOM 766 N N . ARG A 1 97 ? 30.276 -12.053 -43.658 1.00 58.53 97 ARG A N 1
ATOM 767 C CA . ARG A 1 97 ? 30.376 -13.387 -44.261 1.00 58.53 97 ARG A CA 1
ATOM 768 C C . ARG A 1 97 ? 31.859 -13.720 -44.427 1.00 58.53 97 ARG A C 1
ATOM 770 O O . ARG A 1 97 ? 32.561 -13.035 -45.168 1.00 58.53 97 ARG A O 1
ATOM 777 N N . ARG A 1 98 ? 32.344 -14.764 -43.741 1.00 44.56 98 ARG A N 1
ATOM 778 C CA . ARG A 1 98 ? 33.713 -15.267 -43.940 1.00 44.56 98 ARG A CA 1
ATOM 779 C C . ARG A 1 98 ? 33.909 -15.615 -45.414 1.00 44.56 98 ARG A C 1
ATOM 781 O O . ARG A 1 98 ? 33.132 -16.364 -46.006 1.00 44.56 98 ARG A O 1
ATOM 788 N N . SER A 1 99 ? 34.952 -15.033 -45.986 1.00 44.19 99 SER A N 1
ATOM 789 C CA . SER A 1 99 ? 35.422 -15.274 -47.337 1.00 44.19 99 SER A CA 1
ATOM 790 C C . SER A 1 99 ? 35.872 -16.726 -47.485 1.00 44.19 99 SER A C 1
ATOM 792 O O . SER A 1 99 ? 36.968 -17.093 -47.067 1.00 44.19 99 SER A O 1
ATOM 794 N N . MET A 1 100 ? 35.053 -17.543 -48.134 1.00 43.12 100 MET A N 1
ATOM 795 C CA . MET A 1 100 ? 35.567 -18.638 -48.947 1.00 43.12 100 MET A CA 1
ATOM 796 C C . MET A 1 100 ? 34.983 -18.486 -50.347 1.00 43.12 100 MET A C 1
ATOM 798 O O . MET A 1 100 ? 34.023 -19.145 -50.719 1.00 43.12 100 MET A O 1
ATOM 802 N N . ALA A 1 101 ? 35.512 -17.497 -51.062 1.00 41.25 101 ALA A N 1
ATOM 803 C CA . ALA A 1 101 ? 35.470 -17.379 -52.514 1.00 41.25 101 ALA A CA 1
ATOM 804 C C . ALA A 1 101 ? 36.426 -16.240 -52.889 1.00 41.25 101 ALA A C 1
ATOM 806 O O . ALA A 1 101 ? 36.037 -15.078 -53.000 1.00 41.25 101 ALA A O 1
ATOM 807 N N . GLY A 1 102 ? 37.714 -16.566 -52.995 1.00 49.19 102 GLY A N 1
ATOM 808 C CA . GLY A 1 102 ? 38.594 -15.771 -53.835 1.00 49.19 102 GLY A CA 1
ATOM 809 C C . GLY A 1 102 ? 38.110 -15.906 -55.278 1.00 49.19 102 GLY A C 1
ATOM 810 O O . GLY A 1 102 ? 37.861 -17.019 -55.721 1.00 49.19 102 GLY A O 1
ATOM 811 N N . GLY A 1 103 ? 37.978 -14.773 -55.968 1.00 48.00 103 GLY A N 1
ATOM 812 C CA . GLY A 1 103 ? 37.803 -14.702 -57.417 1.00 48.00 103 GLY A CA 1
ATOM 813 C C . GLY A 1 103 ? 36.436 -15.142 -57.938 1.00 48.00 103 GLY A C 1
ATOM 814 O O . GLY A 1 103 ? 36.197 -16.319 -58.128 1.00 48.00 103 GLY A O 1
ATOM 815 N N . GLU A 1 104 ? 35.574 -14.182 -58.269 1.00 37.09 104 GLU A N 1
ATOM 816 C CA . GLU A 1 104 ? 35.159 -13.977 -59.662 1.00 37.09 104 GLU A CA 1
ATOM 817 C C . GLU A 1 104 ? 34.289 -12.722 -59.791 1.00 37.09 104 GLU A C 1
ATOM 819 O O . GLU A 1 104 ? 33.317 -12.487 -59.074 1.00 37.09 104 GLU A O 1
ATOM 824 N N . ARG A 1 105 ? 34.704 -11.871 -60.728 1.00 45.06 105 ARG A N 1
ATOM 825 C CA . ARG A 1 105 ? 33.935 -10.749 -61.253 1.00 45.06 105 ARG A CA 1
ATOM 826 C C . ARG A 1 105 ? 32.765 -11.308 -62.067 1.00 45.06 105 ARG A C 1
ATOM 828 O O . ARG A 1 105 ? 33.000 -12.003 -63.047 1.00 45.06 105 ARG A O 1
ATOM 835 N N . GLY A 1 106 ? 31.550 -10.844 -61.782 1.00 41.78 106 GLY A N 1
ATOM 836 C CA . GLY A 1 106 ? 30.536 -10.635 -62.818 1.00 41.78 106 GLY A CA 1
ATOM 837 C C . GLY A 1 106 ? 29.170 -11.297 -62.617 1.00 41.78 106 GLY A C 1
ATOM 838 O O . GLY A 1 106 ? 29.063 -12.465 -62.281 1.00 41.78 106 GLY A O 1
ATOM 839 N N . ARG A 1 107 ? 28.147 -10.520 -63.006 1.00 37.88 107 ARG A N 1
ATOM 840 C CA . ARG A 1 107 ? 26.775 -10.905 -63.403 1.00 37.88 107 ARG A CA 1
ATOM 841 C C . ARG A 1 107 ? 25.741 -11.158 -62.294 1.00 37.88 107 ARG A C 1
ATOM 843 O O . ARG A 1 107 ? 25.516 -12.270 -61.858 1.00 37.88 107 ARG A O 1
ATOM 850 N N . GLY A 1 108 ? 24.986 -10.098 -61.996 1.00 38.12 108 GLY A N 1
ATOM 851 C CA . GLY A 1 108 ? 23.652 -9.904 -62.581 1.00 38.12 108 GLY A CA 1
ATOM 852 C C . GLY A 1 108 ? 22.481 -10.785 -62.113 1.00 38.12 108 GLY A C 1
ATOM 853 O O . GLY A 1 108 ? 22.438 -11.968 -62.416 1.00 38.12 108 GLY A O 1
ATOM 854 N N . ARG A 1 109 ? 21.430 -10.082 -61.648 1.00 42.75 109 ARG A N 1
ATOM 855 C CA . ARG A 1 109 ? 20.002 -10.476 -61.532 1.00 42.75 109 ARG A CA 1
ATOM 856 C C . ARG A 1 109 ? 19.694 -11.444 -60.368 1.00 42.75 109 ARG A C 1
ATOM 858 O O . ARG A 1 109 ? 20.494 -12.295 -60.045 1.00 42.75 109 ARG A O 1
ATOM 865 N N . GLY A 1 110 ? 18.558 -11.361 -59.675 1.00 36.25 110 GLY A N 1
ATOM 866 C CA . GLY A 1 110 ? 17.283 -10.755 -60.040 1.00 36.25 110 GLY A CA 1
ATOM 867 C C . GLY A 1 110 ? 16.419 -10.321 -58.848 1.00 36.25 110 GLY A C 1
ATOM 868 O O . GLY A 1 110 ? 16.703 -10.587 -57.688 1.00 36.25 110 GLY A O 1
ATOM 869 N N . ARG A 1 111 ? 15.377 -9.586 -59.233 1.00 46.78 111 ARG A N 1
ATOM 870 C CA . ARG A 1 111 ? 14.299 -8.935 -58.479 1.00 46.78 111 ARG A CA 1
ATOM 871 C C . ARG A 1 111 ? 13.557 -9.837 -57.482 1.00 46.78 111 ARG A C 1
ATOM 873 O O . ARG A 1 111 ? 13.233 -10.962 -57.836 1.00 46.78 111 ARG A O 1
ATOM 880 N N . SER A 1 112 ? 13.033 -9.217 -56.420 1.00 39.72 112 SER A N 1
ATOM 881 C CA . SER A 1 112 ? 11.601 -9.312 -56.069 1.00 39.72 112 SER A CA 1
ATOM 882 C C . SER A 1 112 ? 11.159 -8.154 -55.149 1.00 39.72 112 SER A C 1
ATOM 884 O O . SER A 1 112 ? 11.496 -8.136 -53.973 1.00 39.72 112 SER A O 1
ATOM 886 N N . LEU A 1 113 ? 10.480 -7.187 -55.786 1.00 42.50 113 LEU A N 1
ATOM 887 C CA . LEU A 1 113 ? 9.412 -6.230 -55.405 1.00 42.50 113 LEU A CA 1
ATOM 888 C C . LEU A 1 113 ? 9.133 -5.820 -53.930 1.00 42.50 113 LEU A C 1
ATOM 890 O O . LEU A 1 113 ? 9.277 -6.623 -53.015 1.00 42.50 113 LEU A O 1
ATOM 894 N N . PRO A 1 114 ? 8.635 -4.578 -53.707 1.00 46.28 114 PRO A N 1
ATOM 895 C CA . PRO A 1 114 ? 8.313 -4.052 -52.382 1.00 46.28 114 PRO A CA 1
ATOM 896 C C . PRO A 1 114 ? 6.973 -4.611 -51.888 1.00 46.28 114 PRO A C 1
ATOM 898 O O . PRO A 1 114 ? 5.984 -4.594 -52.626 1.00 46.28 114 PRO A O 1
ATOM 901 N N . VAL A 1 115 ? 6.921 -5.082 -50.638 1.00 49.09 115 VAL A N 1
ATOM 902 C CA . VAL A 1 115 ? 5.633 -5.384 -50.005 1.00 49.09 115 VAL A CA 1
ATOM 903 C C . VAL A 1 115 ? 4.973 -4.062 -49.621 1.00 49.09 115 VAL A C 1
ATOM 905 O O . VAL A 1 115 ? 5.573 -3.204 -48.973 1.00 49.09 115 VAL A O 1
ATOM 908 N N . GLN A 1 116 ? 3.772 -3.883 -50.155 1.00 43.59 116 GLN A N 1
ATOM 909 C CA . GLN A 1 116 ? 2.944 -2.698 -50.041 1.00 43.59 116 GLN A CA 1
ATOM 910 C C . GLN A 1 116 ? 2.383 -2.554 -48.625 1.00 43.59 116 GLN A C 1
ATOM 912 O O . GLN A 1 116 ? 2.170 -3.536 -47.917 1.00 43.59 116 GLN A O 1
ATOM 917 N N . ASN A 1 117 ? 2.125 -1.296 -48.274 1.00 48.78 117 ASN A N 1
ATOM 918 C CA . ASN A 1 117 ? 1.211 -0.872 -47.223 1.00 48.78 117 ASN A CA 1
ATOM 919 C C . ASN A 1 117 ? -0.074 -1.713 -47.234 1.00 48.78 117 ASN A C 1
ATOM 921 O O . ASN A 1 117 ? -0.738 -1.800 -48.266 1.00 48.78 117 ASN A O 1
ATOM 925 N N . ALA A 1 118 ? -0.448 -2.237 -46.073 1.00 39.75 118 ALA A N 1
ATOM 926 C CA . ALA A 1 118 ? -1.806 -2.660 -45.771 1.00 39.75 118 ALA A CA 1
ATOM 927 C C . ALA A 1 118 ? -2.051 -2.424 -44.271 1.00 39.75 118 ALA A C 1
ATOM 929 O O . ALA A 1 118 ? -1.617 -3.208 -43.433 1.00 39.75 118 ALA A O 1
ATOM 930 N N . GLY A 1 119 ? -2.706 -1.309 -43.934 1.00 41.22 119 GLY A N 1
ATOM 931 C CA . GLY A 1 119 ? -3.844 -1.422 -43.013 1.00 41.22 119 GLY A CA 1
ATOM 932 C C . GLY A 1 119 ? -5.054 -1.970 -43.795 1.00 41.22 119 GLY A C 1
ATOM 933 O O . GLY A 1 119 ? -4.906 -2.171 -45.008 1.00 41.22 119 GLY A O 1
ATOM 934 N N . PRO A 1 120 ? -6.246 -2.152 -43.199 1.00 57.66 120 PRO A N 1
ATOM 935 C CA . PRO A 1 120 ? -6.689 -1.712 -41.868 1.00 57.66 120 PRO A CA 1
ATOM 936 C C . PRO A 1 120 ? -7.391 -2.816 -41.032 1.00 57.66 120 PRO A C 1
ATOM 938 O O . PRO A 1 120 ? -7.697 -3.884 -41.553 1.00 57.66 120 PRO A O 1
ATOM 941 N N . ASP A 1 121 ? -7.590 -2.550 -39.736 1.00 41.47 121 ASP A N 1
ATOM 942 C CA . ASP A 1 121 ? -8.874 -2.573 -38.996 1.00 41.47 121 ASP A CA 1
ATOM 943 C C . ASP A 1 121 ? -8.648 -1.988 -37.588 1.00 41.47 121 ASP A C 1
ATOM 945 O O . ASP A 1 121 ? -7.633 -2.359 -36.949 1.00 41.47 121 ASP A O 1
#

Radius of gyration: 40.22 Å; chains: 1; bounding box: 83×40×112 Å

InterPro domains:
  IPR008081 Cytoplasmic FMR1-interacting [PTHR12195] (1-100)

Foldseek 3Di:
DPDPQDPVNVVVVVVVVVPDDDDDPPPPPPDDDDDDDDDPDPPPPPVCVVVVCVVVVVVVVVVVVVVVVVVVVVVVVVVVVCVVPDDDPVVVDDDDDPDPDDDDDDDDDDDDDDDDDDDDD

pLDDT: mean 72.68, std 17.9, range [36.25, 96.0]

Sequence (121 aa):
MTTHVTLEDALSNVDLLEELPLPDQQPCIEPPPSSIMYQANFDTNFEDRNAFVTGIARYIEQATVHSSMNEMLEEGHEYAVMLYTWRSCSRAIPQVRRSMAGGERGRGRGRSLPVQNAGPD

Organism: Latimeria chalumnae (NCBI:txid7897)

Secondary structure (DSSP, 8-state):
------HHHHHHHHHHHHSS-PPP-----PPP--------------TTHHHHHHHHHHHHHHHHHHHHHHHHHHHHHHHHHHHHH---GGGTSPP------------------PPP-----